Protein AF-A0A7J9EK23-F1 (afdb_monomer_lite)

Structure (mmCIF, N/CA/C/O backbone):
data_AF-A0A7J9EK23-F1
#
_entry.id   AF-A0A7J9EK23-F1
#
loop_
_atom_site.group_PDB
_atom_site.id
_atom_site.type_symbol
_atom_site.label_atom_id
_atom_site.label_alt_id
_atom_site.label_comp_id
_atom_site.label_asym_id
_atom_site.label_entity_id
_atom_site.label_seq_id
_atom_site.pdbx_PDB_ins_code
_atom_site.Cartn_x
_atom_site.Cartn_y
_atom_site.Cartn_z
_atom_site.occupancy
_atom_site.B_iso_or_equiv
_atom_site.auth_seq_id
_atom_site.auth_comp_id
_atom_site.auth_asym_id
_atom_site.auth_atom_id
_atom_site.pdbx_PDB_model_num
ATOM 1 N N . MET A 1 1 ? 12.661 33.840 -38.089 1.00 38.56 1 MET A N 1
ATOM 2 C CA . MET A 1 1 ? 13.742 33.385 -37.188 1.00 38.56 1 MET A CA 1
ATOM 3 C C . MET A 1 1 ? 13.689 31.870 -37.144 1.00 38.56 1 MET A C 1
ATOM 5 O O . MET A 1 1 ? 12.755 31.330 -36.570 1.00 38.56 1 MET A O 1
ATOM 9 N N . ALA A 1 2 ? 14.599 31.187 -37.839 1.00 46.75 2 ALA A N 1
ATOM 10 C CA . ALA A 1 2 ? 14.657 29.728 -37.809 1.00 46.75 2 ALA A CA 1
ATOM 11 C C . ALA A 1 2 ? 15.279 29.294 -36.475 1.00 46.75 2 ALA A C 1
ATOM 13 O O . ALA A 1 2 ? 16.402 29.690 -36.159 1.00 46.75 2 ALA A O 1
ATOM 14 N N . GLY A 1 3 ? 14.522 28.544 -35.671 1.00 60.16 3 GLY A N 1
ATOM 15 C CA . GLY A 1 3 ? 15.003 27.985 -34.413 1.00 60.16 3 GLY A CA 1
ATOM 16 C C . GLY A 1 3 ? 16.225 27.106 -34.666 1.00 60.16 3 GLY A C 1
ATOM 17 O O . GLY A 1 3 ? 16.196 26.203 -35.499 1.00 60.16 3 GLY A O 1
ATOM 18 N N . LYS A 1 4 ? 17.321 27.401 -33.968 1.00 59.66 4 LYS A N 1
ATOM 19 C CA . LYS A 1 4 ? 18.554 26.617 -34.018 1.00 59.66 4 LYS A CA 1
ATOM 20 C C . LYS A 1 4 ? 18.269 25.235 -33.425 1.00 59.66 4 LYS A C 1
ATOM 22 O O . LYS A 1 4 ? 18.100 25.120 -32.216 1.00 59.66 4 LYS A O 1
ATOM 27 N N . ILE A 1 5 ? 18.216 24.196 -34.259 1.00 61.25 5 ILE A N 1
ATOM 28 C CA . ILE A 1 5 ? 18.163 22.809 -33.782 1.00 61.25 5 ILE A CA 1
ATOM 29 C C . ILE A 1 5 ? 19.507 22.511 -33.109 1.00 61.25 5 ILE A C 1
ATOM 31 O O . ILE A 1 5 ? 20.549 22.439 -33.764 1.00 61.25 5 ILE A O 1
ATOM 35 N N . ILE A 1 6 ? 19.499 22.403 -31.781 1.00 60.75 6 ILE A N 1
ATOM 36 C CA . ILE A 1 6 ? 20.683 22.060 -30.994 1.00 60.75 6 ILE A CA 1
ATOM 37 C C . ILE A 1 6 ? 20.872 20.547 -31.102 1.00 60.75 6 ILE A C 1
ATOM 39 O O . ILE A 1 6 ? 20.253 19.778 -30.373 1.00 60.75 6 ILE A O 1
ATOM 43 N N . LYS A 1 7 ? 21.719 20.113 -32.039 1.00 57.09 7 LYS A N 1
ATOM 44 C CA . LYS A 1 7 ? 22.125 18.708 -32.182 1.00 57.09 7 LYS A CA 1
ATOM 45 C C . LYS A 1 7 ? 22.727 18.240 -30.847 1.00 57.09 7 LYS A C 1
ATOM 47 O O . LYS A 1 7 ? 23.806 18.689 -30.472 1.00 57.09 7 LYS A O 1
ATOM 52 N N . GLY A 1 8 ? 21.981 17.423 -30.102 1.00 59.62 8 GLY A N 1
ATOM 53 C CA . GLY A 1 8 ? 22.310 16.997 -28.734 1.00 59.62 8 GLY A CA 1
ATOM 54 C C . GLY A 1 8 ? 21.137 17.077 -27.751 1.00 59.62 8 GLY A C 1
ATOM 55 O O . GLY A 1 8 ? 21.099 16.299 -26.801 1.00 59.62 8 GLY A O 1
ATOM 56 N N . SER A 1 9 ? 20.138 17.935 -28.001 1.00 63.91 9 SER A N 1
ATOM 57 C CA . SER A 1 9 ? 18.922 17.991 -27.174 1.00 63.91 9 SER A CA 1
ATOM 58 C C . SER A 1 9 ? 18.066 16.732 -27.321 1.00 63.91 9 SER A C 1
ATOM 60 O O . SER A 1 9 ? 17.509 16.264 -26.339 1.00 63.91 9 SER A O 1
ATOM 62 N N . GLU A 1 10 ? 18.011 16.136 -28.513 1.00 71.19 10 GLU A N 1
ATOM 63 C CA . GLU A 1 10 ? 17.293 14.878 -28.770 1.00 71.19 10 GLU A CA 1
ATOM 64 C C . GLU A 1 10 ? 17.903 13.706 -27.996 1.00 71.19 10 GLU A C 1
ATOM 66 O O . GLU A 1 10 ? 17.182 12.922 -27.385 1.00 71.19 10 GLU A O 1
ATOM 71 N N . VAL A 1 11 ? 19.238 13.629 -27.958 1.00 77.31 11 VAL A N 1
ATOM 72 C CA . VAL A 1 11 ? 19.970 12.622 -27.175 1.00 77.31 11 VAL A CA 1
ATOM 73 C C . VAL A 1 11 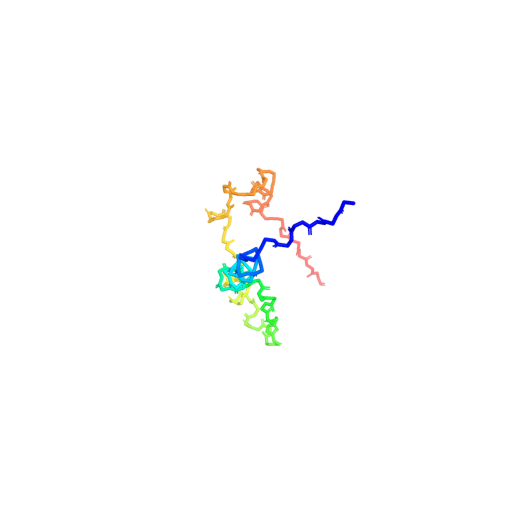? 19.729 12.843 -25.685 1.00 77.31 11 VAL A C 1
ATOM 75 O O . VAL A 1 11 ? 19.484 11.888 -24.952 1.00 77.31 11 VAL A O 1
ATOM 78 N N . TYR A 1 12 ? 19.733 14.099 -25.234 1.00 79.56 12 TYR A N 1
ATOM 79 C CA . TYR A 1 12 ? 19.448 14.453 -23.846 1.00 79.56 12 TYR A CA 1
ATOM 80 C C . TYR A 1 12 ? 18.012 14.088 -23.436 1.00 79.56 12 TYR A C 1
ATOM 82 O O . TYR A 1 12 ? 17.818 13.420 -22.424 1.00 79.56 12 TYR A O 1
ATOM 90 N N . VAL A 1 13 ? 17.013 14.431 -24.256 1.00 83.75 13 VAL A N 1
ATOM 91 C CA . VAL A 1 13 ? 15.601 14.086 -24.026 1.00 83.75 13 VAL A CA 1
ATOM 92 C C . VAL A 1 13 ? 15.404 12.572 -24.029 1.00 83.75 13 VAL A C 1
ATOM 94 O O . VAL A 1 13 ? 14.781 12.042 -23.114 1.00 83.75 13 VAL A O 1
ATOM 97 N N . ALA A 1 14 ? 15.989 11.856 -24.992 1.00 84.56 14 ALA A N 1
ATOM 98 C CA . ALA A 1 14 ? 15.931 10.397 -25.030 1.00 84.56 14 ALA A CA 1
ATOM 99 C C . ALA A 1 14 ? 16.551 9.773 -23.770 1.00 84.56 14 ALA A C 1
ATOM 101 O O . ALA A 1 14 ? 15.964 8.872 -23.175 1.00 84.56 14 ALA A O 1
ATOM 102 N N . THR A 1 15 ? 17.690 10.298 -23.312 1.00 84.56 15 THR A N 1
ATOM 103 C CA . THR A 1 15 ? 18.359 9.831 -22.088 1.00 84.56 15 THR A CA 1
ATOM 104 C C . THR A 1 15 ? 17.501 10.086 -20.844 1.00 84.56 15 THR A C 1
ATOM 106 O O . THR A 1 15 ? 17.414 9.218 -19.978 1.00 84.56 15 THR A O 1
ATOM 109 N N . MET A 1 16 ? 16.816 11.233 -20.766 1.00 86.12 16 MET A N 1
ATOM 110 C CA . MET A 1 16 ? 15.865 11.534 -19.687 1.00 86.12 16 MET A CA 1
ATOM 111 C C . MET A 1 16 ? 14.632 10.625 -19.719 1.00 86.12 16 MET A C 1
ATOM 113 O O . MET A 1 16 ? 14.191 10.146 -18.681 1.00 86.12 16 MET A O 1
ATOM 117 N N . CYS A 1 17 ? 14.072 10.349 -20.897 1.00 84.25 17 CYS A N 1
ATOM 118 C CA . CYS A 1 17 ? 12.945 9.427 -21.016 1.00 84.25 17 CYS A CA 1
ATOM 119 C C . CYS A 1 17 ? 13.341 8.006 -20.599 1.00 84.25 17 CYS A C 1
ATOM 121 O O . CYS A 1 17 ? 12.610 7.362 -19.851 1.00 84.25 17 CYS A O 1
ATOM 123 N N . VAL A 1 18 ? 14.512 7.528 -21.028 1.00 86.69 18 VAL A N 1
ATOM 124 C CA . VAL A 1 18 ? 15.024 6.202 -20.656 1.00 86.69 18 VAL A CA 1
ATOM 125 C C . VAL A 1 18 ? 15.297 6.115 -19.155 1.00 86.69 18 VAL A C 1
ATOM 127 O O . VAL A 1 18 ? 14.943 5.114 -18.538 1.00 86.69 18 VAL A O 1
ATOM 130 N N . SER A 1 19 ? 15.862 7.155 -18.535 1.00 84.00 19 SER A N 1
ATOM 131 C CA . SER A 1 19 ? 16.090 7.155 -17.086 1.00 84.00 19 SER A CA 1
ATOM 132 C C . SER A 1 19 ? 14.779 7.164 -16.296 1.00 84.00 19 SER A C 1
ATOM 134 O O . SER A 1 19 ? 14.651 6.409 -15.334 1.00 84.00 19 SER A O 1
ATOM 136 N N . ILE A 1 20 ? 13.769 7.923 -16.731 1.00 82.62 20 ILE A N 1
ATOM 137 C CA . ILE A 1 20 ? 12.431 7.869 -16.129 1.00 82.62 20 ILE A CA 1
ATOM 138 C C . ILE A 1 20 ? 11.844 6.463 -16.275 1.00 82.62 20 ILE A C 1
ATOM 140 O O . ILE A 1 20 ? 11.349 5.922 -15.299 1.00 82.62 20 ILE A O 1
ATOM 144 N N . LEU A 1 21 ? 11.937 5.825 -17.442 1.00 81.62 21 LEU A N 1
ATOM 145 C CA . LEU A 1 21 ? 11.411 4.467 -17.630 1.00 81.62 21 LEU A CA 1
ATOM 146 C C . LEU A 1 21 ? 12.136 3.413 -16.777 1.00 81.62 21 LEU A C 1
ATOM 148 O O . LEU A 1 21 ? 11.499 2.471 -16.313 1.00 81.62 21 LEU A O 1
ATOM 152 N N . LEU A 1 22 ? 13.446 3.563 -16.561 1.00 80.31 22 LEU A N 1
ATOM 153 C CA . LEU A 1 22 ? 14.253 2.625 -15.771 1.00 80.31 22 LEU A CA 1
ATOM 154 C C . LEU A 1 22 ? 14.058 2.781 -14.259 1.00 80.31 22 LEU A C 1
ATOM 156 O O . LEU A 1 22 ? 14.116 1.789 -13.534 1.00 80.31 22 LEU A O 1
ATOM 160 N N . PHE A 1 23 ? 13.862 4.012 -13.780 1.00 74.25 23 PHE A N 1
ATOM 161 C CA . PHE A 1 23 ? 13.843 4.325 -12.348 1.00 74.25 23 PHE A CA 1
ATOM 162 C C . PHE A 1 23 ? 12.478 4.768 -11.821 1.00 74.25 23 PHE A C 1
ATOM 164 O O . PHE A 1 23 ? 12.327 4.919 -10.606 1.00 74.25 23 PHE A O 1
ATOM 171 N N . ALA A 1 24 ? 11.481 4.983 -12.685 1.00 68.50 24 ALA A N 1
ATOM 172 C CA . ALA A 1 24 ? 10.139 5.289 -12.220 1.00 68.50 24 ALA A CA 1
ATOM 173 C C . ALA A 1 24 ? 9.640 4.133 -11.343 1.00 68.50 24 ALA A C 1
ATOM 175 O O . ALA A 1 24 ? 9.717 2.969 -11.749 1.00 68.50 24 ALA A O 1
ATOM 176 N N . PRO A 1 25 ? 9.109 4.428 -10.145 1.00 63.28 25 PRO A N 1
ATOM 177 C CA . PRO A 1 25 ? 8.473 3.411 -9.334 1.00 63.28 25 PRO A CA 1
ATOM 178 C C . PRO A 1 25 ? 7.311 2.833 -10.139 1.00 63.28 25 PRO A C 1
ATOM 180 O O . PRO A 1 25 ? 6.336 3.526 -10.433 1.00 63.28 25 PRO A O 1
ATOM 183 N N . ILE A 1 26 ? 7.429 1.563 -10.526 1.00 59.22 26 ILE A N 1
ATOM 184 C CA . ILE A 1 26 ? 6.367 0.874 -11.244 1.00 59.22 26 ILE A CA 1
ATOM 185 C C . ILE A 1 26 ? 5.233 0.649 -10.245 1.00 59.22 26 ILE A C 1
ATOM 187 O O . ILE A 1 26 ? 5.231 -0.324 -9.488 1.00 59.22 26 ILE A O 1
ATOM 191 N N . ILE A 1 27 ? 4.253 1.552 -10.232 1.00 55.81 27 ILE A N 1
ATOM 192 C CA . ILE A 1 27 ? 2.976 1.311 -9.564 1.00 55.81 27 ILE A CA 1
ATOM 193 C C . ILE A 1 27 ? 2.190 0.359 -10.469 1.00 55.81 27 ILE A C 1
ATOM 195 O O . ILE A 1 27 ? 1.252 0.748 -11.158 1.00 55.81 27 ILE A O 1
ATOM 199 N N . VAL A 1 28 ? 2.610 -0.908 -10.522 1.00 56.81 28 VAL A N 1
ATOM 200 C CA . VAL A 1 28 ? 1.742 -1.957 -11.056 1.00 56.81 28 VAL A CA 1
ATOM 201 C C . VAL A 1 28 ? 0.593 -2.053 -10.068 1.00 56.81 28 VAL A C 1
ATOM 203 O O . VAL A 1 28 ? 0.818 -2.400 -8.906 1.00 56.81 28 VAL A O 1
ATOM 206 N N . SER A 1 29 ? -0.628 -1.756 -10.510 1.00 62.72 29 SER A N 1
ATOM 207 C CA . SER A 1 29 ? -1.827 -2.201 -9.806 1.00 62.72 29 SER A CA 1
ATOM 208 C C . SER A 1 29 ? -1.731 -3.720 -9.692 1.00 62.72 29 SER A C 1
ATOM 210 O O . SER A 1 29 ? -2.007 -4.448 -10.643 1.00 62.72 29 SER A O 1
ATOM 212 N N . LYS A 1 30 ? -1.212 -4.204 -8.560 1.00 67.06 30 LYS A N 1
ATOM 213 C CA . LYS A 1 30 ? -1.067 -5.632 -8.293 1.00 67.06 30 LYS A CA 1
ATOM 214 C C . LYS A 1 30 ? -2.451 -6.245 -8.439 1.00 67.06 30 LYS A C 1
ATOM 216 O O . LYS A 1 30 ? -3.405 -5.739 -7.848 1.00 67.06 30 LYS A O 1
ATOM 221 N N . LEU A 1 31 ? -2.555 -7.304 -9.237 1.00 80.44 31 LEU A N 1
ATOM 222 C CA . LEU A 1 31 ? -3.830 -7.974 -9.453 1.00 80.44 31 LEU A CA 1
ATOM 223 C C . LEU A 1 31 ? -4.399 -8.396 -8.094 1.00 80.44 31 LEU A C 1
ATOM 225 O O . LEU A 1 31 ? -3.672 -8.976 -7.282 1.00 80.44 31 LEU A O 1
ATOM 229 N N . ILE A 1 32 ? -5.667 -8.079 -7.841 1.00 85.31 32 ILE A N 1
ATOM 230 C CA . ILE A 1 32 ? -6.364 -8.554 -6.646 1.00 85.31 32 ILE A CA 1
ATOM 231 C C . ILE A 1 32 ? -6.472 -10.082 -6.773 1.00 85.31 32 ILE A C 1
ATOM 233 O O . ILE A 1 32 ? -6.900 -10.561 -7.828 1.00 85.31 32 ILE A O 1
ATOM 237 N N . PRO A 1 33 ? -6.065 -10.864 -5.759 1.00 90.19 33 PRO A N 1
ATOM 238 C CA . PRO A 1 33 ? -6.131 -12.314 -5.837 1.00 90.19 33 PRO A CA 1
ATOM 239 C C . PRO A 1 33 ? -7.588 -12.773 -5.921 1.00 90.19 33 PRO A C 1
ATOM 241 O O . PRO A 1 33 ? -8.451 -12.276 -5.199 1.00 90.19 33 PRO A O 1
ATOM 244 N N . ALA A 1 34 ? -7.851 -13.744 -6.797 1.00 90.44 34 ALA A N 1
ATOM 245 C CA . ALA A 1 34 ? -9.180 -14.337 -6.949 1.00 90.44 34 ALA A CA 1
ATOM 246 C C . ALA A 1 34 ? -9.585 -15.171 -5.722 1.00 90.44 34 ALA A C 1
ATOM 248 O O . ALA A 1 34 ? -10.760 -15.255 -5.371 1.00 90.44 34 ALA A O 1
ATOM 249 N N . ASP A 1 35 ? -8.604 -15.778 -5.056 1.00 93.44 35 ASP A N 1
ATOM 250 C CA . ASP A 1 35 ? -8.813 -16.513 -3.818 1.00 93.44 35 ASP A CA 1
ATOM 251 C C . ASP A 1 35 ? -8.925 -15.549 -2.630 1.00 93.44 35 ASP A C 1
ATOM 253 O O . ASP A 1 35 ? -7.973 -14.856 -2.255 1.00 93.44 35 ASP A O 1
ATOM 257 N N . LYS A 1 36 ? -10.101 -15.557 -1.998 1.00 90.88 36 LYS A N 1
ATOM 258 C CA . LYS A 1 36 ? -10.425 -14.717 -0.844 1.00 90.88 36 LYS A CA 1
ATOM 259 C C . LYS A 1 36 ? -9.472 -14.939 0.333 1.00 90.88 36 LYS A C 1
ATOM 261 O O . LYS A 1 36 ? -9.207 -1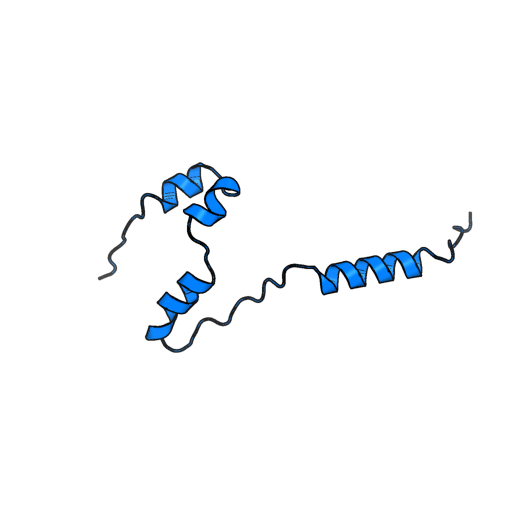3.991 1.072 1.00 90.88 36 LYS A O 1
ATOM 266 N N . SER A 1 37 ? -8.939 -16.151 0.507 1.00 92.62 37 SER A N 1
ATOM 267 C CA . SER A 1 37 ? -8.021 -16.461 1.612 1.00 92.62 37 SER A CA 1
ATOM 268 C C . SER A 1 37 ? -6.690 -15.700 1.505 1.00 92.62 37 SER A C 1
ATOM 270 O O . SER A 1 37 ? -6.060 -15.388 2.515 1.00 92.62 37 SER A O 1
ATOM 272 N N . GLN A 1 38 ? -6.301 -15.317 0.285 1.00 91.62 38 GLN A N 1
ATOM 273 C CA . GLN A 1 38 ? -5.039 -14.640 -0.007 1.00 91.62 38 GLN A CA 1
ATOM 274 C C . GLN A 1 38 ? -5.143 -13.113 0.062 1.00 91.62 38 GLN A C 1
ATOM 276 O O . GLN A 1 38 ? -4.117 -12.437 0.132 1.00 91.62 38 GLN A O 1
ATOM 281 N N . VAL A 1 39 ? -6.359 -12.555 0.082 1.00 89.94 39 VAL A N 1
ATOM 282 C CA . VAL A 1 39 ? -6.597 -11.100 0.055 1.00 89.94 39 VAL A CA 1
ATOM 283 C C . VAL A 1 39 ? -5.919 -10.392 1.224 1.00 89.94 39 VAL A C 1
ATOM 285 O O . VAL A 1 39 ? -5.306 -9.349 1.023 1.00 89.94 39 VAL A O 1
ATOM 288 N N . ASN A 1 40 ? -5.972 -10.958 2.432 1.00 87.62 40 ASN A N 1
ATOM 289 C CA . ASN A 1 40 ? -5.369 -10.324 3.605 1.00 87.62 40 ASN A CA 1
ATOM 290 C C . ASN A 1 40 ? -3.837 -10.245 3.486 1.00 87.62 40 ASN A C 1
ATOM 292 O O . ASN A 1 40 ? -3.244 -9.190 3.700 1.00 87.62 40 ASN A O 1
ATOM 296 N N . SER A 1 41 ? -3.192 -11.343 3.087 1.00 88.94 41 SER A N 1
ATOM 297 C CA . SER A 1 41 ? -1.738 -11.385 2.878 1.00 88.94 41 SER A CA 1
ATOM 298 C C . SER A 1 41 ? -1.299 -10.488 1.718 1.00 88.94 41 SER A C 1
ATOM 300 O O . SER A 1 41 ? -0.301 -9.781 1.829 1.00 88.94 41 SER A O 1
ATOM 302 N N . TRP A 1 42 ? -2.070 -10.465 0.628 1.00 89.50 42 TRP A N 1
ATOM 303 C CA . TRP A 1 42 ? -1.856 -9.566 -0.506 1.00 89.50 42 TRP A CA 1
ATOM 304 C C . TRP A 1 42 ? -1.961 -8.091 -0.100 1.00 89.50 42 TRP A C 1
ATOM 306 O O . TRP A 1 42 ? -1.064 -7.311 -0.414 1.00 89.50 42 TRP A O 1
ATOM 316 N N . PHE A 1 43 ? -3.005 -7.716 0.647 1.00 85.94 43 PHE A N 1
ATOM 317 C CA . PHE A 1 43 ? -3.223 -6.344 1.106 1.00 85.94 43 PHE A CA 1
ATOM 318 C C . PHE A 1 43 ? -2.073 -5.869 2.000 1.00 85.94 43 PHE A C 1
ATOM 320 O O . PHE A 1 43 ? -1.490 -4.815 1.744 1.00 85.94 43 PHE A O 1
ATOM 327 N N . ASN A 1 44 ? -1.684 -6.691 2.980 1.00 83.44 44 ASN A N 1
ATOM 328 C CA . ASN A 1 44 ? -0.588 -6.386 3.904 1.00 83.44 44 ASN A CA 1
ATOM 329 C C . ASN A 1 44 ? 0.787 -6.329 3.214 1.00 83.44 44 ASN A C 1
ATOM 331 O O . ASN A 1 44 ? 1.704 -5.695 3.727 1.00 83.44 44 ASN A O 1
ATOM 335 N N . GLY A 1 45 ? 0.945 -6.973 2.053 1.00 83.06 45 GLY A N 1
ATOM 336 C CA . GLY A 1 45 ? 2.160 -6.886 1.238 1.00 83.06 45 GLY A CA 1
ATOM 337 C C . GLY A 1 45 ? 2.234 -5.648 0.336 1.00 83.06 45 GLY A C 1
ATOM 338 O O . GLY A 1 45 ? 3.310 -5.333 -0.173 1.00 83.06 45 GLY A O 1
ATOM 339 N N . ILE A 1 46 ? 1.113 -4.956 0.107 1.00 80.44 46 ILE A N 1
ATOM 340 C CA . ILE A 1 46 ? 1.034 -3.779 -0.774 1.00 80.44 46 ILE A CA 1
ATOM 341 C C . ILE A 1 46 ? 0.963 -2.494 0.040 1.00 80.44 46 ILE A C 1
ATOM 343 O O . ILE A 1 46 ? 1.693 -1.540 -0.237 1.00 80.44 46 ILE A O 1
ATOM 347 N N . ILE A 1 47 ? 0.073 -2.454 1.030 1.00 78.38 47 ILE A N 1
ATOM 348 C 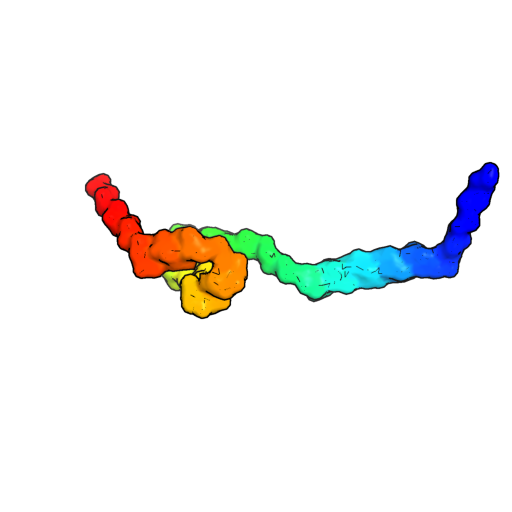CA . ILE A 1 47 ? -0.119 -1.278 1.867 1.00 78.38 47 ILE A CA 1
ATOM 349 C C . ILE A 1 47 ? 0.843 -1.371 3.044 1.00 78.38 47 ILE A C 1
ATOM 351 O O . ILE A 1 47 ? 0.647 -2.151 3.972 1.00 78.38 47 ILE A O 1
ATOM 355 N N . LYS A 1 48 ? 1.893 -0.546 2.999 1.00 79.12 48 LYS A N 1
ATOM 356 C CA . LYS A 1 48 ? 2.813 -0.373 4.126 1.00 79.12 48 LYS A CA 1
ATOM 357 C C . LYS A 1 48 ? 2.058 0.132 5.352 1.00 79.12 48 LYS A C 1
ATOM 359 O O . LYS A 1 48 ? 1.122 0.928 5.235 1.00 79.12 48 LYS A O 1
ATOM 364 N N . SER A 1 49 ? 2.498 -0.293 6.530 1.00 82.94 49 SER A N 1
ATOM 365 C CA . SER A 1 49 ? 1.871 0.102 7.790 1.00 82.94 49 SER A CA 1
ATOM 366 C C . SER A 1 49 ? 1.957 1.618 8.008 1.00 82.94 49 SER A C 1
ATOM 368 O O . SER A 1 49 ? 2.882 2.275 7.526 1.00 82.94 49 SER A O 1
ATOM 370 N N . VAL A 1 50 ? 1.034 2.194 8.790 1.00 83.62 50 VAL A N 1
ATOM 371 C CA . VAL A 1 50 ? 1.079 3.623 9.181 1.00 83.62 50 VAL A CA 1
ATOM 372 C C . VAL A 1 50 ? 2.434 3.995 9.777 1.00 83.62 50 VAL A C 1
ATOM 374 O O . VAL A 1 50 ? 2.952 5.070 9.500 1.00 83.62 50 VAL A O 1
ATOM 377 N N . LYS A 1 51 ? 3.055 3.079 10.528 1.00 83.12 51 LYS A N 1
ATOM 378 C CA . LYS A 1 51 ? 4.394 3.261 11.098 1.00 83.12 51 LYS A CA 1
ATOM 379 C C . LYS A 1 51 ? 5.456 3.548 10.030 1.00 83.12 51 LYS A C 1
ATOM 381 O O . LYS A 1 51 ? 6.383 4.307 10.284 1.00 83.12 51 LYS A O 1
ATOM 386 N N . GLU A 1 52 ? 5.326 2.958 8.846 1.00 84.06 52 GLU A N 1
ATOM 387 C CA . GLU A 1 52 ? 6.287 3.102 7.749 1.00 84.06 52 GLU A CA 1
ATOM 388 C C . GLU A 1 52 ? 6.002 4.309 6.848 1.00 84.06 52 GLU A C 1
ATOM 390 O O . GLU A 1 52 ? 6.930 4.843 6.244 1.00 84.06 52 GLU A O 1
ATOM 395 N N . ARG A 1 53 ? 4.737 4.743 6.733 1.00 86.25 53 ARG A N 1
ATOM 396 C CA . ARG A 1 53 ? 4.330 5.830 5.817 1.00 86.25 53 ARG A CA 1
ATOM 397 C C . ARG A 1 53 ? 3.866 7.120 6.491 1.00 86.25 53 ARG A C 1
ATOM 399 O O . ARG A 1 53 ? 3.705 8.127 5.806 1.00 86.25 53 ARG A O 1
ATOM 406 N N . GLY A 1 54 ? 3.677 7.118 7.809 1.00 82.81 54 GLY A N 1
ATOM 407 C CA . GLY A 1 54 ? 3.038 8.206 8.554 1.00 82.81 54 GLY A CA 1
ATOM 408 C C . GLY A 1 54 ? 3.717 9.562 8.375 1.00 82.81 54 GLY A C 1
ATOM 409 O O . GLY A 1 54 ? 3.035 10.570 8.264 1.00 82.81 54 GLY A O 1
ATOM 410 N N . ASN A 1 55 ? 5.041 9.580 8.209 1.00 84.81 55 ASN A N 1
ATOM 411 C CA . ASN A 1 55 ? 5.815 10.810 8.005 1.00 84.81 55 ASN A CA 1
ATOM 412 C C . ASN A 1 55 ? 5.539 11.501 6.655 1.00 84.81 55 ASN A C 1
ATOM 414 O O . ASN A 1 55 ? 5.925 12.649 6.466 1.00 84.81 55 ASN A O 1
ATOM 418 N N . THR A 1 56 ? 4.920 10.793 5.706 1.00 86.12 56 THR A N 1
ATOM 419 C CA . THR A 1 56 ? 4.576 11.300 4.364 1.00 86.12 56 THR A CA 1
ATOM 420 C C . THR A 1 56 ? 3.078 11.535 4.183 1.00 86.12 56 THR A C 1
ATOM 422 O O . THR A 1 56 ? 2.657 12.084 3.167 1.00 86.12 56 THR A O 1
ATOM 425 N N . LEU A 1 57 ? 2.268 11.098 5.149 1.00 85.81 57 LEU A N 1
ATOM 426 C CA . LEU A 1 57 ? 0.822 11.251 5.127 1.00 85.81 57 LEU A CA 1
ATOM 427 C C . LEU A 1 57 ? 0.414 12.548 5.823 1.00 85.81 57 LEU A C 1
ATOM 429 O O . LEU A 1 57 ? 1.103 13.051 6.707 1.00 85.81 57 LEU A O 1
ATOM 433 N N . ASN A 1 58 ? -0.753 13.065 5.447 1.00 91.75 58 ASN A N 1
ATOM 434 C CA . ASN A 1 58 ? -1.391 14.133 6.205 1.00 91.75 58 ASN A CA 1
ATOM 435 C C . ASN A 1 58 ? -1.618 13.656 7.664 1.00 91.75 58 ASN A C 1
ATOM 437 O O . ASN A 1 58 ? -2.104 12.534 7.846 1.00 91.75 58 ASN A O 1
ATOM 441 N N . PRO A 1 59 ? -1.297 14.471 8.688 1.00 89.81 59 PRO A N 1
ATOM 442 C CA . PRO A 1 59 ? -1.498 14.123 10.097 1.00 89.81 59 PRO A CA 1
ATOM 443 C C . PRO A 1 59 ? -2.900 13.592 10.431 1.00 89.81 59 PRO A C 1
ATOM 445 O O . PRO A 1 59 ? -3.023 12.649 11.210 1.00 89.81 59 PRO A O 1
ATOM 448 N N . GLU A 1 60 ? -3.947 14.128 9.800 1.00 88.81 60 GLU A N 1
ATOM 449 C CA . GLU A 1 60 ? -5.330 13.674 10.002 1.00 88.81 60 GLU A CA 1
ATOM 450 C C . GLU A 1 60 ? -5.542 12.228 9.524 1.00 88.81 60 GLU A C 1
ATOM 452 O O . GLU A 1 60 ? -6.269 11.454 10.149 1.00 88.81 60 GLU A O 1
ATOM 457 N N . LEU A 1 61 ? -4.860 11.825 8.446 1.00 86.50 61 LEU A N 1
ATOM 458 C CA . LEU A 1 61 ? -4.903 10.450 7.938 1.00 86.50 61 LEU A CA 1
ATOM 459 C C . LEU A 1 61 ? -4.152 9.492 8.868 1.00 86.50 61 LEU A C 1
ATOM 461 O O . LEU A 1 61 ? -4.606 8.372 9.097 1.00 86.50 61 LEU A O 1
ATOM 465 N N . VAL A 1 62 ? -3.028 9.937 9.438 1.00 88.75 62 VAL A N 1
ATOM 466 C CA . VAL A 1 62 ? -2.269 9.155 10.428 1.00 88.75 62 VAL A CA 1
ATOM 467 C C . VAL A 1 62 ?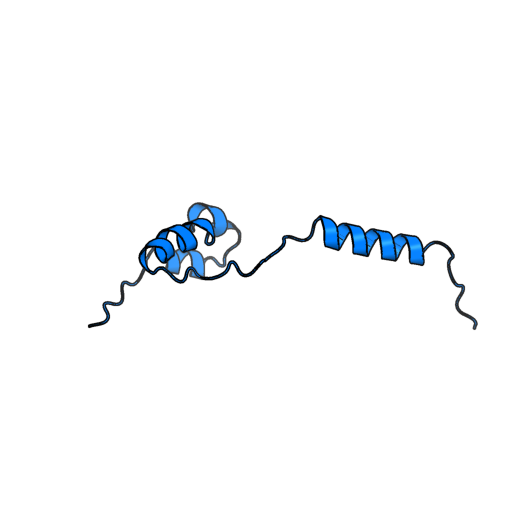 -3.119 8.893 11.672 1.00 88.75 62 VAL A C 1
ATOM 469 O O . VAL A 1 62 ? -3.165 7.765 12.170 1.00 88.75 62 VAL A O 1
ATOM 472 N N . GLU A 1 63 ? -3.837 9.905 12.163 1.00 87.81 63 GLU A N 1
ATOM 473 C CA . GLU A 1 63 ? -4.744 9.734 13.299 1.00 87.81 63 GLU A CA 1
ATOM 474 C C . GLU A 1 63 ? -5.917 8.795 12.972 1.00 87.81 63 GLU A C 1
ATOM 476 O O . GLU A 1 63 ? -6.234 7.900 13.759 1.00 87.81 63 GLU A O 1
ATOM 481 N N . ALA A 1 64 ? -6.543 8.947 11.803 1.00 85.62 64 ALA A N 1
ATOM 482 C CA . ALA A 1 64 ? -7.666 8.104 11.402 1.00 85.62 64 ALA A CA 1
ATOM 483 C C . ALA A 1 64 ? -7.275 6.619 11.280 1.00 85.62 64 ALA A C 1
ATOM 485 O O . ALA A 1 64 ? -8.020 5.741 11.717 1.00 85.62 64 ALA A O 1
ATOM 486 N N . GLU A 1 65 ? -6.098 6.322 10.726 1.00 85.00 65 GLU A N 1
ATOM 487 C CA . GLU A 1 65 ? -5.637 4.941 10.556 1.00 85.00 65 GLU A CA 1
ATOM 488 C C . GLU A 1 65 ? -5.104 4.301 11.851 1.00 85.00 65 GLU A C 1
ATOM 490 O O . GLU A 1 65 ? -5.165 3.081 11.997 1.00 85.00 65 GLU A O 1
ATOM 495 N N . 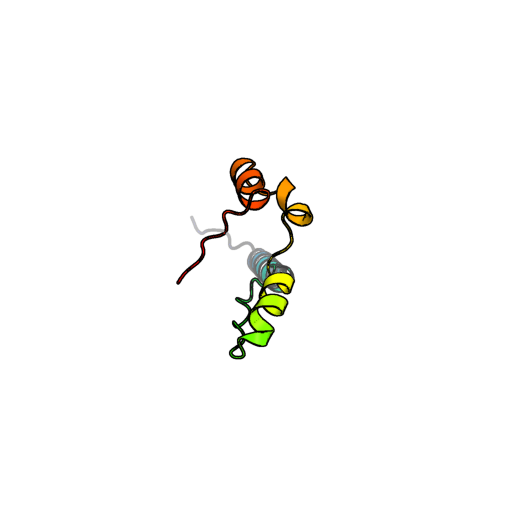THR A 1 66 ? -4.621 5.091 12.819 1.00 85.62 66 THR A N 1
ATOM 496 C CA . THR A 1 66 ? -4.223 4.572 14.148 1.00 85.62 66 THR A CA 1
ATOM 497 C C . THR A 1 66 ? -5.416 4.225 15.039 1.00 85.62 66 THR A C 1
ATOM 499 O O . THR A 1 66 ? -5.278 3.420 15.961 1.00 85.62 66 THR A O 1
ATOM 502 N N . LYS A 1 67 ? -6.598 4.783 14.752 1.00 85.38 67 LYS A N 1
ATOM 503 C CA . LYS A 1 67 ? -7.857 4.506 15.458 1.00 85.38 67 LYS A CA 1
ATOM 504 C C . LYS A 1 67 ? -8.890 3.901 14.491 1.00 85.38 67 LYS A C 1
ATOM 506 O O . LYS A 1 67 ? -9.866 4.572 14.141 1.00 85.38 67 LYS A O 1
ATOM 511 N N . PRO A 1 68 ? -8.713 2.640 14.050 1.00 74.62 68 PRO A N 1
ATOM 512 C CA . PRO A 1 68 ? -9.585 2.036 13.050 1.00 74.62 68 PRO A CA 1
ATOM 513 C C . PRO A 1 68 ? -11.030 1.940 13.553 1.00 74.62 68 PRO A C 1
ATOM 515 O O . PRO A 1 68 ? -11.309 1.377 14.613 1.00 74.62 68 PRO A O 1
ATOM 518 N N . ARG A 1 69 ? -11.974 2.455 12.760 1.00 78.44 69 ARG A N 1
ATOM 519 C CA . ARG A 1 69 ? -13.409 2.241 12.985 1.00 78.44 69 ARG A CA 1
ATOM 520 C C . ARG A 1 69 ? -13.812 0.900 12.375 1.00 78.44 69 ARG A C 1
ATOM 522 O O . ARG A 1 69 ? -13.884 0.772 11.157 1.00 78.44 69 ARG A O 1
ATOM 529 N N . ILE A 1 70 ? -14.080 -0.100 13.214 1.00 79.12 70 ILE A N 1
ATOM 530 C CA . ILE A 1 70 ? -14.572 -1.406 12.757 1.00 79.12 70 ILE A CA 1
ATOM 531 C C . ILE A 1 70 ? -16.065 -1.283 12.441 1.00 79.12 70 ILE A C 1
ATOM 533 O O . ILE A 1 70 ? -16.883 -1.118 13.344 1.00 79.12 70 ILE A O 1
ATOM 537 N N . ILE A 1 71 ? -16.422 -1.384 11.160 1.00 82.81 71 ILE A N 1
ATOM 538 C CA . ILE A 1 71 ? -17.818 -1.476 10.721 1.00 82.81 71 ILE A CA 1
ATOM 539 C C . ILE A 1 71 ? -18.157 -2.955 10.541 1.00 82.81 71 ILE A C 1
ATOM 541 O O . ILE A 1 71 ? -17.577 -3.635 9.696 1.00 82.81 71 ILE A O 1
ATOM 545 N N . LYS A 1 72 ? -19.090 -3.463 11.348 1.00 77.75 72 LYS A N 1
ATOM 546 C CA . LYS A 1 72 ? -19.581 -4.838 11.236 1.00 77.75 72 LYS A CA 1
ATOM 547 C C . LYS A 1 72 ? -20.745 -4.863 10.248 1.00 77.75 72 LYS A C 1
ATOM 549 O O . LYS A 1 72 ? -21.783 -4.268 10.516 1.00 77.75 72 LYS A O 1
ATOM 554 N N . VAL A 1 73 ? -20.559 -5.529 9.114 1.00 70.50 73 VAL A N 1
ATOM 555 C CA . VAL A 1 73 ? -21.634 -5.777 8.144 1.00 70.50 73 VAL A CA 1
ATOM 556 C C . VAL A 1 73 ? -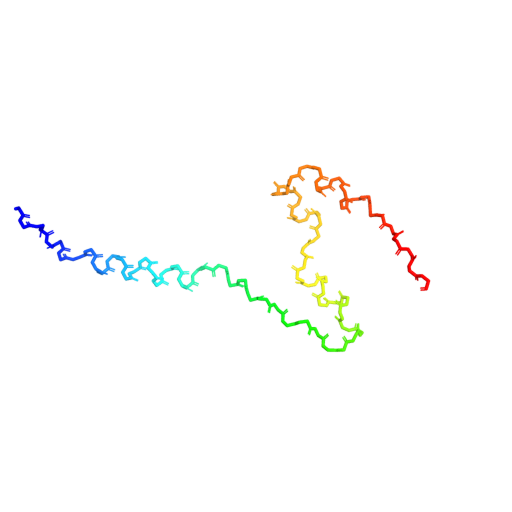22.319 -7.085 8.546 1.00 70.50 73 VAL A C 1
ATOM 558 O O . VAL A 1 73 ? -21.625 -8.085 8.747 1.00 70.50 73 VAL A O 1
ATOM 561 N N . MET A 1 74 ? -23.637 -7.035 8.766 1.00 65.94 74 MET A N 1
ATOM 562 C CA . MET A 1 74 ? -24.485 -8.210 9.028 1.00 65.94 74 MET A CA 1
ATOM 563 C C . MET A 1 74 ? -24.756 -8.994 7.750 1.00 65.94 74 MET A C 1
ATOM 565 O O . MET A 1 74 ? -24.863 -8.348 6.684 1.00 65.94 74 MET A O 1
#

Secondary structure (DSSP, 8-state):
------TTHHHHHHHHHHHHHHHS-----PPPPSSGGGHHHHHHHHS--HHHHGGGS-HHHHHHHHS-------

pLDDT: mean 78.47, std 11.89, range [38.56, 93.44]

Sequence (74 aa):
MAGKIIKGSEVYVATMCVSILLFAPIIVSKLIPADKSQVNSWFNGIIKSVKERGNTLNPELVEAETKPRIIKVM

Foldseek 3Di:
DDDPPPVCVVVVVVVVVVCCVVPPDPPDPPDQDPDPVCNVVVVPVPDDDCVVCVVVDDVVVSVDRVDDDDDDDD

Organism: NCBI:txid34281

Radius of gyration: 22.18 Å; chains: 1; bounding box: 47×50×53 Å